Protein 4AOH (pdb70)

Structure (mmCIF, N/CA/C/O backbone):
data_4AOH
#
_entry.id   4AOH
#
_cell.length_a   85.549
_cell.length_b   37.505
_cell.length_c   37.512
_cell.angle_alpha   90.00
_cell.angle_beta   90.00
_cell.angle_gamma   90.00
#
_symmetry.space_group_name_H-M   'P 21 21 2'
#
loop_
_entity.id
_entity.type
_entity.pdbx_description
1 polymer ANGIOGENIN
2 non-polymer 'D(-)-TARTARIC ACID'
3 non-polymer 'L(+)-TARTARIC ACID'
4 water water
#
loop_
_atom_site.group_PDB
_atom_site.id
_atom_site.type_symbol
_atom_site.label_atom_id
_atom_site.label_alt_id
_atom_site.label_comp_id
_atom_site.label_asym_id
_atom_site.label_entity_id
_atom_site.label_seq_id
_atom_site.pdbx_PDB_ins_code
_atom_site.Cartn_x
_atom_site.Cartn_y
_atom_site.Cartn_z
_atom_site.occupancy
_atom_site.B_iso_or_equiv
_atom_site.auth_seq_id
_atom_site.auth_comp_id
_atom_site.auth_asym_id
_atom_site.auth_atom_id
_atom_site.pdbx_PDB_model_num
ATOM 1 N N . ALA A 1 1 ? 33.346 -1.585 -24.045 1.00 23.30 0 ALA A N 1
ATOM 2 C CA . ALA A 1 1 ? 32.350 -2.540 -23.575 1.00 25.26 0 ALA A CA 1
ATOM 3 C C . ALA A 1 1 ? 31.638 -2.024 -22.337 1.00 26.02 0 ALA A C 1
ATOM 4 O O . ALA A 1 1 ? 32.287 -1.662 -21.355 1.00 28.29 0 ALA A O 1
ATOM 6 N N . GLN A 1 2 ? 30.310 -1.999 -22.374 1.00 24.56 1 GLN A N 1
ATOM 7 C CA . GLN A 1 2 ? 29.539 -1.711 -21.173 1.00 23.70 1 GLN A CA 1
ATOM 8 C C . GLN A 1 2 ? 29.639 -2.884 -20.215 1.00 24.72 1 GLN A C 1
ATOM 9 O O . GLN A 1 2 ? 29.764 -4.032 -20.637 1.00 25.60 1 GLN A O 1
ATOM 15 N N . ASP A 1 3 ? 29.595 -2.592 -18.921 1.00 25.14 2 ASP A N 1
ATOM 16 C CA . ASP A 1 3 ? 29.402 -3.634 -17.929 1.00 25.23 2 ASP A CA 1
ATOM 17 C C . ASP A 1 3 ? 27.925 -3.641 -17.589 1.00 23.28 2 ASP A C 1
ATOM 18 O O . ASP A 1 3 ? 27.435 -2.744 -16.901 1.00 24.09 2 ASP A O 1
ATOM 23 N N . ASN A 1 4 ? 27.215 -4.649 -18.082 1.00 20.30 3 ASN A N 1
ATOM 24 C CA . ASN A 1 4 ? 25.795 -4.796 -17.793 1.00 17.44 3 ASN A CA 1
ATOM 25 C C . ASN A 1 4 ? 25.501 -5.980 -16.867 1.00 16.84 3 ASN A C 1
ATOM 26 O O . ASN A 1 4 ? 24.394 -6.525 -16.865 1.00 16.60 3 ASN A O 1
ATOM 31 N N . SER A 1 5 ? 26.494 -6.348 -16.058 1.00 16.31 4 SER A N 1
ATOM 32 C CA . SER A 1 5 ? 26.338 -7.401 -15.056 1.00 16.32 4 SER A CA 1
ATOM 33 C C . SER A 1 5 ? 25.171 -7.131 -14.107 1.00 14.10 4 SER A C 1
ATOM 34 O O . SER A 1 5 ? 24.515 -8.059 -13.636 1.00 13.73 4 SER A O 1
ATOM 37 N N . ARG A 1 6 ? 24.906 -5.862 -13.820 1.00 12.94 5 ARG A N 1
ATOM 38 C CA . ARG A 1 6 ? 23.798 -5.540 -12.923 1.00 12.60 5 ARG A CA 1
ATOM 39 C C . ARG A 1 6 ? 22.433 -5.805 -13.563 1.00 10.98 5 ARG A C 1
ATOM 40 O O . ARG A 1 6 ? 21.464 -6.062 -12.855 1.00 11.83 5 ARG A O 1
ATOM 48 N N . TYR A 1 7 ? 22.359 -5.742 -14.889 1.00 11.83 6 TYR A N 1
ATOM 49 C CA . TYR A 1 7 ? 21.144 -6.144 -15.594 1.00 11.94 6 TYR A CA 1
ATOM 50 C C . TYR A 1 7 ? 20.939 -7.652 -15.480 1.00 11.47 6 TYR A C 1
ATOM 51 O O . TYR A 1 7 ? 19.850 -8.109 -15.164 1.00 11.38 6 TYR A O 1
ATOM 60 N N . THR A 1 8 ? 21.974 -8.442 -15.741 1.00 12.92 7 THR A N 1
ATOM 61 C CA A THR A 1 8 ? 21.926 -9.893 -15.571 0.43 14.15 7 THR A CA 1
ATOM 62 C CA B THR A 1 8 ? 21.762 -9.874 -15.607 0.57 14.01 7 THR A CA 1
ATOM 63 C C . THR A 1 8 ? 21.480 -10.257 -14.153 1.00 12.99 7 THR A C 1
ATOM 64 O O . THR A 1 8 ? 20.669 -11.152 -13.922 1.00 13.84 7 THR A O 1
ATOM 71 N N . HIS A 1 9 ? 22.058 -9.551 -13.187 1.00 12.48 8 HIS A N 1
ATOM 72 C CA . HIS A 1 9 ? 21.727 -9.802 -11.791 1.00 12.88 8 HIS A CA 1
ATOM 73 C C . HIS A 1 9 ? 20.292 -9.403 -11.479 1.00 11.21 8 HIS A C 1
ATOM 74 O O . HIS A 1 9 ? 19.614 -10.078 -10.707 1.00 11.32 8 HIS A O 1
ATOM 81 N N . PHE A 1 10 ? 19.834 -8.307 -12.075 1.00 10.63 9 PHE A N 1
ATOM 82 C CA . PHE A 1 10 ? 18.434 -7.903 -11.947 1.00 10.19 9 PHE A CA 1
ATOM 83 C C . PHE A 1 10 ? 17.501 -9.012 -12.442 1.00 10.00 9 PHE A C 1
ATOM 84 O O . PHE A 1 10 ? 16.491 -9.305 -11.813 1.00 10.32 9 PHE A O 1
ATOM 92 N N . LEU A 1 11 ? 17.836 -9.644 -13.561 1.00 10.27 10 LEU A N 1
ATOM 93 C CA .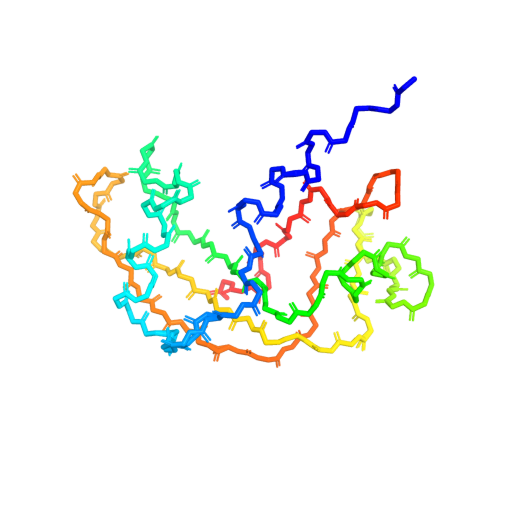 LEU A 1 11 ? 17.002 -10.732 -14.068 1.00 10.93 10 LEU A CA 1
ATOM 94 C C . LEU A 1 11 ? 17.010 -11.924 -13.112 1.00 10.14 10 LEU A C 1
ATOM 95 O O . LEU A 1 11 ? 15.976 -12.527 -12.846 1.00 10.54 10 LEU A O 1
ATOM 100 N N . THR A 1 12 ? 18.176 -12.259 -12.578 1.00 10.93 11 THR A N 1
ATOM 101 C CA . THR A 1 12 ? 18.281 -13.352 -11.623 1.00 11.72 11 THR A CA 1
ATOM 102 C C . THR A 1 12 ? 17.449 -13.097 -10.375 1.00 10.74 11 THR A C 1
ATOM 103 O O . THR A 1 12 ? 16.786 -13.995 -9.857 1.00 11.33 11 THR A O 1
ATOM 107 N N . GLN A 1 13 ? 17.492 -11.862 -9.892 1.00 10.08 12 GLN A N 1
ATOM 108 C CA . GLN A 1 13 ? 16.831 -11.553 -8.642 1.00 10.52 12 GLN A CA 1
ATOM 109 C C . GLN A 1 13 ? 15.360 -11.187 -8.801 1.00 9.54 12 GLN A C 1
ATOM 110 O O . GLN A 1 13 ? 14.602 -11.285 -7.840 1.00 10.97 12 GLN A O 1
ATOM 116 N N . HIS A 1 14 ? 14.949 -10.772 -9.997 1.00 9.61 13 HIS A N 1
ATOM 117 C CA . HIS A 1 14 ? 13.639 -10.117 -10.145 1.00 9.42 13 HIS A CA 1
ATOM 118 C C . HIS A 1 14 ? 12.837 -10.475 -11.382 1.00 9.26 13 HIS A C 1
ATOM 119 O O . HIS A 1 14 ? 11.801 -9.870 -11.614 1.00 10.28 13 HIS A O 1
ATOM 126 N N . TYR A 1 15 ? 13.288 -11.438 -12.176 1.00 9.47 14 TYR A N 1
ATOM 127 C CA . TYR A 1 15 ? 12.540 -11.831 -13.364 1.00 10.04 14 TYR A CA 1
ATOM 128 C C . TYR A 1 15 ? 12.280 -13.337 -13.407 1.00 10.22 14 TYR A C 1
ATOM 129 O O . TYR A 1 15 ? 13.192 -14.148 -13.224 1.00 10.52 14 TYR A O 1
ATOM 138 N N . ASP A 1 16 ? 11.032 -13.705 -13.661 1.00 10.03 15 ASP A N 1
ATOM 139 C CA . ASP A 1 16 ? 10.681 -15.108 -13.870 1.00 10.81 15 ASP A CA 1
ATOM 140 C C . ASP A 1 16 ? 9.615 -15.141 -14.950 1.00 11.66 15 ASP A C 1
ATOM 141 O O . ASP A 1 16 ? 8.461 -14.817 -14.693 1.00 11.07 15 ASP A O 1
ATOM 146 N N . ALA A 1 17 ? 10.015 -15.482 -16.169 1.00 14.33 16 ALA A N 1
ATOM 147 C CA . ALA A 1 17 ? 9.144 -15.284 -17.331 1.00 17.04 16 ALA A CA 1
ATOM 148 C C . ALA A 1 17 ? 7.783 -15.954 -17.211 1.00 18.87 16 ALA A C 1
ATOM 149 O O . ALA A 1 17 ? 6.740 -15.325 -17.418 1.00 20.48 16 ALA A O 1
ATOM 151 N N . LYS A 1 18 ? 7.821 -17.237 -16.877 1.00 18.49 17 LYS A N 1
ATOM 152 C CA . LYS A 1 18 ? 6.642 -18.093 -16.880 1.00 20.13 17 LYS A CA 1
ATOM 153 C C . LYS A 1 18 ? 6.550 -18.911 -15.588 1.00 19.40 17 LYS A C 1
ATOM 154 O O . LYS A 1 18 ? 6.988 -20.047 -15.530 1.00 21.36 17 LYS A O 1
ATOM 160 N N A PRO A 1 19 ? 6.005 -18.323 -14.510 0.55 17.47 18 PRO A N 1
ATOM 161 N N B PRO A 1 19 ? 5.951 -18.310 -14.566 0.45 17.83 18 PRO A N 1
ATOM 162 C CA A PRO A 1 19 ? 6.074 -18.881 -13.138 0.55 16.52 18 PRO A CA 1
ATOM 163 C CA B PRO A 1 19 ? 5.567 -19.077 -13.388 0.45 17.12 18 PRO A CA 1
ATOM 164 C C A PRO A 1 19 ? 5.199 -20.114 -12.772 0.55 16.67 18 PRO A C 1
ATOM 165 C C B PRO A 1 19 ? 4.315 -19.897 -13.673 0.45 15.87 18 PRO A C 1
ATOM 166 O O A PRO A 1 19 ? 5.574 -20.905 -11.894 0.55 17.20 18 PRO A O 1
ATOM 167 O O B PRO A 1 19 ? 3.495 -19.542 -14.530 0.45 16.09 18 PRO A O 1
ATOM 174 N N A GLN A 1 20 ? 4.055 -20.274 -13.431 0.55 15.90 19 GLN A N 1
ATOM 175 N N B GLN A 1 20 ? 4.192 -21.009 -12.967 0.45 17.38 19 GLN A N 1
ATOM 176 C CA A GLN A 1 20 ? 2.979 -21.198 -12.993 0.55 17.74 19 GLN A CA 1
ATOM 177 C CA B GLN A 1 20 ? 2.967 -21.793 -12.979 0.45 18.81 19 GLN A CA 1
ATOM 178 C C A GLN A 1 20 ? 2.355 -20.778 -11.648 0.55 16.56 19 GLN A C 1
ATOM 179 C C B GLN A 1 20 ? 2.570 -22.075 -11.537 0.45 19.77 19 GLN A C 1
ATOM 180 O O A GLN A 1 20 ? 1.832 -19.673 -11.552 0.55 18.25 19 GLN A O 1
ATOM 181 O O B GLN A 1 20 ? 2.989 -23.066 -10.942 0.45 22.03 19 GLN A O 1
ATOM 192 N N A GLY A 1 21 ? 2.451 -21.630 -10.622 0.55 13.14 20 GLY A N 1
ATOM 193 N N B GLY A 1 21 ? 1.770 -21.179 -10.975 0.45 17.67 20 GLY A N 1
ATOM 194 C CA A GLY A 1 21 ? 1.755 -21.453 -9.347 0.55 11.94 20 GLY A CA 1
ATOM 195 C CA B GLY A 1 21 ? 1.477 -21.215 -9.556 0.45 15.07 20 GLY A CA 1
ATOM 196 C C A GLY A 1 21 ? 1.657 -20.091 -8.670 0.55 11.54 20 GLY A C 1
ATOM 197 C C B GLY A 1 21 ? 2.463 -20.322 -8.829 0.45 13.64 20 GLY A C 1
ATOM 198 O O A GLY A 1 21 ? 0.560 -19.601 -8.431 0.55 11.87 20 GLY A O 1
ATOM 199 O O B GLY A 1 21 ? 3.664 -20.606 -8.782 0.45 14.81 20 GLY A O 1
ATOM 200 N N A ARG A 1 22 ? 2.795 -19.496 -8.331 0.55 10.74 21 ARG A N 1
ATOM 201 N N B ARG A 1 22 ? 1.951 -19.229 -8.279 0.45 11.45 21 ARG A N 1
ATOM 202 C CA A ARG A 1 22 ? 2.826 -18.218 -7.594 0.55 10.70 21 ARG A CA 1
ATOM 203 C CA B ARG A 1 22 ? 2.771 -18.273 -7.551 0.45 11.89 21 ARG A CA 1
ATOM 204 C C A ARG A 1 22 ? 2.189 -18.307 -6.187 0.55 10.85 21 ARG A C 1
ATOM 205 C C B ARG A 1 22 ? 2.334 -18.273 -6.107 0.45 11.43 21 ARG A C 1
ATOM 206 O O A ARG A 1 22 ? 1.597 -17.334 -5.696 0.55 11.18 21 ARG A O 1
ATOM 207 O O B ARG A 1 22 ? 2.017 -17.234 -5.520 0.45 11.31 21 ARG A O 1
ATOM 222 N N . ASP A 1 23 ? 2.328 -19.481 -5.558 1.00 11.04 22 ASP A N 1
ATOM 223 C CA . ASP A 1 23 ? 1.915 -19.737 -4.184 1.00 10.92 22 ASP A CA 1
ATOM 224 C C . ASP A 1 23 ? 3.126 -19.712 -3.235 1.00 10.06 22 ASP A C 1
ATOM 225 O O . ASP A 1 23 ? 4.257 -19.405 -3.650 1.00 10.26 22 ASP A O 1
ATOM 230 N N . ASP A 1 24 ? 2.894 -19.994 -1.957 1.00 10.49 23 ASP A N 1
ATOM 231 C CA . ASP A 1 24 ? 3.993 -19.944 -0.992 1.00 11.10 23 ASP A CA 1
ATOM 232 C C . ASP A 1 24 ? 5.143 -20.867 -1.389 1.00 11.83 23 ASP A C 1
ATOM 233 O O . ASP A 1 24 ? 6.320 -20.493 -1.290 1.00 12.10 23 ASP A O 1
ATOM 238 N N . ARG A 1 25 ? 4.807 -22.078 -1.826 1.00 12.20 24 ARG A N 1
ATOM 239 C CA . ARG A 1 25 ? 5.840 -23.030 -2.223 1.00 13.72 24 ARG A CA 1
ATOM 240 C C . ARG A 1 25 ? 6.649 -22.541 -3.434 1.00 11.82 24 ARG A C 1
ATOM 241 O O . ARG A 1 25 ? 7.864 -22.773 -3.505 1.00 11.97 24 ARG A O 1
ATOM 249 N N . TYR A 1 26 ? 5.992 -21.850 -4.366 1.00 10.75 25 TYR A N 1
ATOM 250 C CA . TYR A 1 26 ? 6.697 -21.199 -5.469 1.00 10.71 25 TYR A CA 1
ATOM 251 C C . TYR A 1 26 ? 7.789 -20.266 -4.948 1.00 10.13 25 TYR A C 1
ATOM 252 O O . TYR A 1 26 ? 8.942 -20.319 -5.396 1.00 9.96 25 TYR A O 1
ATOM 261 N N . CYS A 1 27 ? 7.423 -19.413 -3.997 1.00 10.17 26 CYS A N 1
ATOM 262 C CA . CYS A 1 27 ? 8.390 -18.479 -3.433 1.00 10.23 26 CYS A CA 1
ATOM 263 C C . CYS A 1 27 ? 9.536 -19.210 -2.762 1.00 10.49 26 CYS A C 1
ATOM 264 O O . CYS A 1 27 ? 10.698 -18.847 -2.930 1.00 10.98 26 CYS A O 1
ATOM 267 N N . GLU A 1 28 ? 9.219 -20.222 -1.970 1.00 10.79 27 GLU A N 1
ATOM 268 C CA . GLU A 1 28 ? 10.263 -20.927 -1.242 1.00 11.68 27 GLU A CA 1
ATOM 269 C C . GLU A 1 28 ? 11.265 -21.581 -2.186 1.00 11.51 27 GLU A C 1
ATOM 270 O O . GLU A 1 28 ? 12.466 -21.562 -1.927 1.00 13.10 27 GLU A O 1
ATOM 276 N N . SER A 1 29 ? 10.779 -22.113 -3.300 1.00 10.83 28 SER A N 1
ATOM 277 C CA . SER A 1 29 ? 11.667 -22.751 -4.264 1.00 11.64 28 SER A CA 1
ATOM 278 C C . SER A 1 29 ? 12.486 -21.746 -5.073 1.00 11.01 28 SER A C 1
ATOM 279 O O . SER A 1 29 ? 13.694 -21.916 -5.232 1.00 12.10 28 SER A O 1
ATOM 284 N N . ILE A 1 30 ? 11.836 -20.713 -5.599 1.00 10.70 29 ILE A N 1
ATOM 285 C CA . ILE A 1 30 ? 12.557 -19.774 -6.443 1.00 10.92 29 ILE A CA 1
ATOM 286 C C . ILE A 1 30 ? 13.586 -18.962 -5.664 1.00 11.09 29 ILE A C 1
ATOM 287 O O . ILE A 1 30 ? 14.653 -18.649 -6.189 1.00 11.58 29 ILE A O 1
ATOM 292 N N . MET A 1 31 ? 13.284 -18.623 -4.417 1.00 11.13 30 MET A N 1
ATOM 293 C CA . MET A 1 31 ? 14.245 -17.889 -3.606 1.00 11.94 30 MET A CA 1
ATOM 294 C C . MET A 1 31 ? 15.535 -18.708 -3.448 1.00 12.64 30 MET A C 1
ATOM 295 O O . MET A 1 31 ? 16.639 -18.156 -3.501 1.00 13.71 30 MET A O 1
ATOM 300 N N . ARG A 1 32 ? 15.404 -20.026 -3.289 1.00 13.16 31 ARG A N 1
ATOM 301 C CA A ARG A 1 32 ? 16.567 -20.909 -3.244 0.55 14.03 31 ARG A CA 1
ATOM 302 C CA B ARG A 1 32 ? 16.563 -20.913 -3.245 0.45 13.96 31 ARG A CA 1
ATOM 303 C C . ARG A 1 32 ? 17.282 -20.949 -4.588 1.00 14.29 31 ARG A C 1
ATOM 304 O O . ARG A 1 32 ? 18.497 -20.792 -4.650 1.00 15.38 31 ARG A O 1
ATOM 319 N N . ARG A 1 33 ? 16.529 -21.150 -5.667 1.00 13.63 32 ARG A N 1
ATOM 320 C CA . ARG A 1 33 ? 17.126 -21.253 -7.003 1.00 14.49 32 ARG A CA 1
ATOM 321 C C . ARG A 1 33 ? 17.931 -20.027 -7.406 1.00 14.75 32 ARG A C 1
ATOM 322 O O . ARG A 1 33 ? 18.960 -20.146 -8.075 1.00 16.33 32 ARG A O 1
ATOM 330 N N . ARG A 1 34 ? 17.461 -18.854 -7.000 1.00 12.93 33 ARG A N 1
ATOM 331 C CA . ARG A 1 34 ? 18.076 -17.605 -7.414 1.00 13.48 33 ARG A CA 1
ATOM 332 C C . ARG A 1 34 ? 19.144 -17.117 -6.431 1.00 14.80 33 ARG A C 1
ATOM 333 O O . ARG A 1 34 ? 19.684 -16.023 -6.598 1.00 16.76 33 ARG A O 1
ATOM 341 N N . GLY A 1 35 ? 19.449 -17.930 -5.418 1.00 14.62 34 GLY A N 1
ATOM 342 C CA . GLY A 1 35 ? 20.550 -17.645 -4.503 1.00 15.69 34 GLY A CA 1
ATOM 343 C C . GLY A 1 35 ? 20.248 -16.548 -3.500 1.00 15.24 34 GLY A C 1
ATOM 344 O O . GLY A 1 35 ? 21.132 -15.781 -3.114 1.00 17.19 34 GLY A O 1
ATOM 345 N N . LEU A 1 36 ? 18.995 -16.485 -3.060 1.00 13.91 35 LEU A N 1
ATOM 346 C CA . LEU A 1 36 ? 18.528 -15.399 -2.203 1.00 14.29 35 LEU A CA 1
ATOM 347 C C . LEU A 1 36 ? 18.188 -15.873 -0.798 1.00 14.86 35 LEU A C 1
ATOM 348 O O . LEU A 1 36 ? 17.350 -15.278 -0.119 1.00 15.28 35 LEU A O 1
ATOM 353 N N . THR A 1 37 ? 18.866 -16.926 -0.347 1.00 16.00 36 THR A N 1
ATOM 354 C CA . THR A 1 37 ? 18.519 -17.536 0.930 1.00 17.86 36 THR A CA 1
ATOM 355 C C . THR A 1 37 ? 19.697 -17.664 1.885 1.00 20.50 36 THR A C 1
ATOM 356 O O . THR A 1 37 ? 19.628 -18.430 2.840 1.00 22.44 36 THR A O 1
ATOM 360 N N . SER A 1 38 ? 20.779 -16.929 1.639 1.00 20.75 37 SER A N 1
ATOM 361 C CA A SER A 1 38 ? 21.944 -16.991 2.515 0.63 21.81 37 SER A CA 1
ATOM 362 C CA B SER A 1 38 ? 21.949 -16.987 2.510 0.37 21.72 37 SER A CA 1
ATOM 363 C C . SER A 1 38 ? 22.602 -15.619 2.657 1.00 22.13 37 SER A C 1
ATOM 364 O O . SER A 1 38 ? 23.648 -15.361 2.055 1.00 24.57 37 SER A O 1
ATOM 369 N N . PRO A 1 39 ? 22.004 -14.732 3.479 1.00 20.06 38 PRO A N 1
ATOM 370 C CA . PRO A 1 39 ? 20.821 -14.961 4.317 1.00 18.54 38 PRO A CA 1
ATOM 371 C C . PRO A 1 39 ? 19.502 -14.783 3.577 1.00 18.11 38 PRO A C 1
ATOM 372 O O . PRO A 1 39 ? 19.467 -14.231 2.476 1.00 18.67 38 PRO A O 1
ATOM 376 N N . CYS A 1 40 ? 18.424 -15.246 4.202 1.00 17.13 39 CYS A N 1
ATOM 377 C CA . CYS A 1 40 ? 17.080 -15.092 3.665 1.00 16.93 39 CYS A CA 1
ATOM 378 C C . CYS A 1 40 ? 16.771 -13.632 3.380 1.00 16.19 39 CYS A C 1
ATOM 379 O O . CYS A 1 40 ? 16.797 -12.798 4.279 1.00 16.74 39 CYS A O 1
ATOM 382 N N . LYS A 1 41 ? 16.448 -13.317 2.135 1.00 15.11 40 LYS A N 1
ATOM 383 C CA . LYS A 1 41 ? 16.023 -11.961 1.820 1.00 15.78 40 LYS A CA 1
ATOM 384 C C . LYS A 1 41 ? 14.644 -11.718 2.440 1.00 14.21 40 LYS A C 1
ATOM 385 O O . LYS A 1 41 ? 13.766 -12.567 2.341 1.00 13.97 40 LYS A O 1
ATOM 392 N N . ASP A 1 42 ? 14.441 -10.567 3.079 1.00 14.24 41 ASP A N 1
ATOM 393 C CA . ASP A 1 42 ? 13.181 -10.316 3.786 1.00 15.10 41 ASP A CA 1
ATOM 394 C C . ASP A 1 42 ? 11.982 -10.144 2.851 1.00 13.06 41 ASP A C 1
ATOM 395 O O . ASP A 1 42 ? 10.875 -10.588 3.160 1.00 13.63 41 ASP A O 1
ATOM 400 N N . ILE A 1 43 ? 12.204 -9.487 1.720 1.00 11.88 42 ILE A N 1
ATOM 401 C CA . ILE A 1 43 ? 11.164 -9.318 0.716 1.00 11.63 42 ILE A CA 1
ATOM 402 C C . ILE A 1 43 ? 11.810 -9.306 -0.655 1.00 11.34 42 ILE A C 1
ATOM 403 O O . ILE A 1 43 ? 12.892 -8.740 -0.841 1.00 12.58 42 ILE A O 1
ATOM 408 N N . ASN A 1 44 ? 11.166 -9.954 -1.617 1.00 9.68 43 ASN A N 1
ATOM 409 C CA . ASN A 1 44 ? 11.695 -9.973 -2.965 1.00 9.47 43 ASN A CA 1
ATOM 410 C C . ASN A 1 44 ? 10.568 -10.196 -3.947 1.00 9.41 43 ASN A C 1
ATOM 411 O O . ASN A 1 44 ? 9.780 -11.137 -3.784 1.00 10.55 43 ASN A O 1
ATOM 416 N N . THR A 1 45 ? 10.502 -9.349 -4.968 1.00 9.45 44 THR A N 1
ATOM 417 C CA . THR A 1 45 ? 9.452 -9.419 -5.963 1.00 8.93 44 THR A CA 1
ATOM 418 C C . THR A 1 45 ? 10.015 -9.851 -7.312 1.00 8.61 44 THR A C 1
ATOM 419 O O . THR A 1 45 ? 11.061 -9.359 -7.767 1.00 9.54 44 THR A O 1
ATOM 423 N N . PHE A 1 46 ? 9.295 -10.775 -7.940 1.00 8.52 45 PHE A N 1
ATOM 424 C CA . PHE A 1 46 ? 9.571 -11.224 -9.299 1.00 9.33 45 PHE A CA 1
ATOM 425 C C . PHE A 1 46 ? 8.545 -10.653 -10.262 1.00 9.22 45 PHE A C 1
ATOM 426 O O . PHE A 1 46 ? 7.349 -10.639 -9.981 1.00 10.25 45 PHE A O 1
ATOM 434 N N . ILE A 1 47 ? 9.042 -10.203 -11.401 1.00 9.08 46 ILE A N 1
ATOM 435 C CA . ILE A 1 47 ? 8.231 -9.734 -12.504 1.00 9.31 46 ILE A CA 1
ATOM 436 C C . ILE A 1 47 ? 8.109 -10.864 -13.520 1.00 9.71 46 ILE A C 1
ATOM 437 O O . ILE A 1 47 ? 9.085 -11.556 -13.814 1.00 10.50 46 ILE A O 1
ATOM 442 N N . HIS A 1 48 ? 6.904 -11.031 -14.058 1.00 9.92 47 HIS A N 1
ATOM 443 C CA . HIS A 1 48 ? 6.636 -12.064 -15.050 1.00 10.59 47 HIS A CA 1
ATOM 444 C C . HIS A 1 48 ? 6.323 -11.428 -16.402 1.00 12.82 47 HIS A C 1
ATOM 445 O O . HIS A 1 48 ? 6.174 -10.217 -16.505 1.00 15.79 47 HIS A O 1
ATOM 452 N N . GLY A 1 49 ? 6.187 -12.243 -17.440 1.00 14.43 48 GLY A N 1
ATOM 453 C CA . GLY A 1 49 ? 5.898 -11.725 -18.767 1.00 16.81 48 GLY A CA 1
ATOM 454 C C . GLY A 1 49 ? 7.150 -11.663 -19.625 1.00 19.24 48 GLY A C 1
ATOM 455 O O . GLY A 1 49 ? 8.126 -12.340 -19.342 1.00 19.04 48 GLY A O 1
ATOM 456 N N . ASN A 1 50 ? 7.140 -10.848 -20.674 1.00 22.31 49 ASN A N 1
ATOM 457 C CA . ASN A 1 50 ? 8.296 -10.783 -21.574 1.00 24.51 49 ASN A CA 1
ATOM 458 C C . ASN A 1 50 ? 9.344 -9.735 -21.185 1.00 24.23 49 ASN A C 1
ATOM 459 O O . ASN A 1 50 ? 9.019 -8.684 -20.636 1.00 25.59 49 ASN A O 1
ATOM 464 N N . LYS A 1 51 ? 10.604 -10.030 -21.494 1.00 23.83 50 LYS A N 1
ATOM 465 C CA . LYS A 1 51 ? 11.725 -9.161 -21.141 1.00 23.63 50 LYS A CA 1
ATOM 466 C C . LYS A 1 51 ? 11.715 -7.803 -21.833 1.00 21.61 50 LYS A C 1
ATOM 467 O O . LYS A 1 51 ? 12.134 -6.805 -21.245 1.00 20.57 50 LYS A O 1
ATOM 473 N N . ARG A 1 52 ? 11.248 -7.758 -23.076 1.00 21.74 51 ARG A N 1
ATOM 474 C CA . ARG A 1 52 ? 11.317 -6.514 -23.840 1.00 22.10 51 ARG A CA 1
ATOM 475 C C . ARG A 1 52 ? 10.471 -5.402 -23.213 1.00 19.71 51 ARG A C 1
ATOM 476 O O . ARG A 1 52 ? 10.852 -4.233 -23.259 1.00 19.84 51 ARG A O 1
ATOM 484 N N . SER A 1 53 ? 9.347 -5.767 -22.596 1.00 18.49 52 SER A N 1
ATOM 485 C CA A SER A 1 53 ? 8.486 -4.798 -21.923 0.69 18.14 52 SER A CA 1
ATOM 486 C CA B SER A 1 53 ? 8.497 -4.784 -21.935 0.31 17.73 52 SER A CA 1
ATOM 487 C C . SER A 1 53 ? 9.183 -4.199 -20.700 1.00 16.34 52 SER A C 1
ATOM 488 O O . SER A 1 53 ? 8.980 -3.031 -20.360 1.00 16.45 52 SER A O 1
ATOM 493 N N . ILE A 1 54 ? 9.999 -5.010 -20.036 1.00 15.64 53 ILE A N 1
ATOM 494 C CA . ILE A 1 54 ? 10.720 -4.553 -18.852 1.00 15.14 53 ILE A CA 1
ATOM 495 C C . ILE A 1 54 ? 11.856 -3.613 -19.249 1.00 14.91 53 ILE A C 1
ATOM 496 O O . ILE A 1 54 ? 12.030 -2.555 -18.651 1.00 14.55 53 ILE A O 1
ATOM 501 N N . LYS A 1 55 ? 12.610 -3.988 -20.277 1.00 15.93 54 LYS A N 1
ATOM 502 C CA . LYS A 1 55 ? 13.657 -3.112 -20.792 1.00 16.45 54 LYS A CA 1
ATOM 503 C C . LYS A 1 55 ? 13.085 -1.774 -21.254 1.00 16.56 54 LYS A C 1
ATOM 504 O O . LYS A 1 55 ? 13.717 -0.731 -21.084 1.00 17.24 54 LYS A O 1
ATOM 510 N N . ALA A 1 56 ? 11.877 -1.806 -21.813 1.00 15.95 55 ALA A N 1
ATOM 511 C CA . ALA A 1 56 ? 11.241 -0.603 -22.340 1.00 16.38 55 ALA A CA 1
ATOM 512 C C . ALA A 1 56 ? 10.874 0.417 -21.261 1.00 15.58 55 ALA A C 1
ATOM 513 O O . ALA A 1 56 ? 10.574 1.567 -21.573 1.00 16.70 55 ALA A O 1
ATOM 515 N N . ILE A 1 57 ? 10.884 0.000 -19.995 1.00 14.88 56 ILE A N 1
ATOM 516 C CA . ILE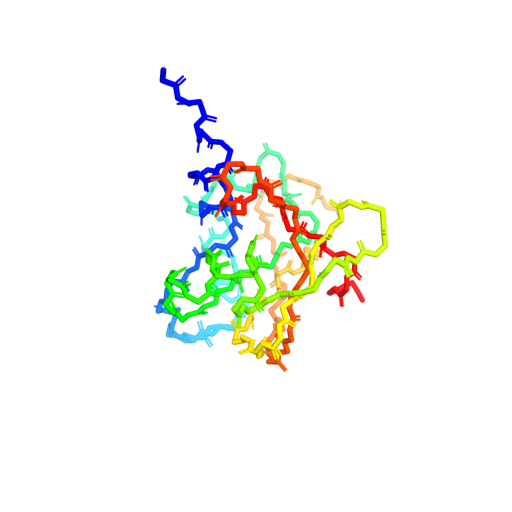 A 1 57 ? 10.667 0.937 -18.894 1.00 14.46 56 ILE A CA 1
ATOM 517 C C . ILE A 1 57 ? 11.763 1.994 -18.885 1.00 14.87 56 ILE A C 1
ATOM 518 O O . ILE A 1 57 ? 11.555 3.121 -18.426 1.00 15.76 56 ILE A O 1
ATOM 523 N N . CYS A 1 58 ? 12.928 1.628 -19.417 1.00 15.13 57 CYS A N 1
ATOM 524 C CA . CYS A 1 58 ? 14.092 2.502 -19.411 1.00 16.24 57 CYS A CA 1
ATOM 525 C C . CYS A 1 58 ? 14.030 3.583 -20.483 1.00 18.20 57 CYS A C 1
ATOM 526 O O . CYS A 1 58 ? 14.896 4.456 -20.543 1.00 20.29 57 CYS A O 1
ATOM 529 N N . GLU A 1 59 ? 13.010 3.517 -21.331 1.00 19.23 58 GLU A N 1
ATOM 530 C CA . GLU A 1 59 ? 12.808 4.535 -22.353 1.00 21.40 58 GLU A CA 1
ATOM 531 C C . GLU A 1 59 ? 11.399 5.095 -22.251 1.00 20.87 58 GLU A C 1
ATOM 532 O O . GLU A 1 59 ? 10.588 4.609 -21.475 1.00 19.84 58 GLU A O 1
ATOM 538 N N . ASN A 1 60 ? 11.110 6.126 -23.032 1.00 22.57 59 ASN A N 1
ATOM 539 C CA . ASN A 1 60 ? 9.793 6.741 -22.986 1.00 24.17 59 ASN A CA 1
ATOM 540 C C . ASN A 1 60 ? 8.680 5.771 -23.392 1.00 24.18 59 ASN A C 1
ATOM 541 O O . ASN A 1 60 ? 7.539 5.915 -22.958 1.00 24.91 59 ASN A O 1
ATOM 546 N N . LYS A 1 61 ? 9.035 4.766 -24.190 1.00 23.82 60 LYS A N 1
ATOM 547 C CA . LYS A 1 61 ? 8.083 3.767 -24.676 1.00 23.94 60 LYS A CA 1
ATOM 548 C 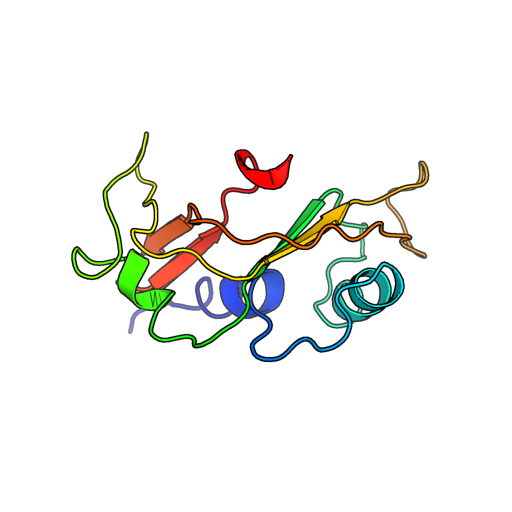C . LYS A 1 61 ? 7.257 3.125 -23.564 1.00 21.97 60 LYS A C 1
ATOM 549 O O . LYS A 1 61 ? 6.043 2.962 -23.703 1.00 22.65 60 LYS A O 1
ATOM 555 N N . ASN A 1 62 ? 7.904 2.753 -22.464 1.00 19.84 61 ASN A N 1
ATOM 556 C CA . ASN A 1 62 ? 7.168 2.134 -21.371 1.00 17.81 61 ASN A CA 1
ATOM 557 C C . ASN A 1 62 ? 7.522 2.673 -19.987 1.00 16.66 61 ASN A C 1
ATOM 558 O O . ASN A 1 62 ? 7.312 1.991 -18.997 1.00 16.14 61 ASN A O 1
ATOM 563 N N . GLY A 1 63 ? 8.036 3.897 -19.907 1.00 16.22 62 GLY A N 1
ATOM 564 C CA . GLY A 1 63 ? 8.381 4.450 -18.608 1.00 16.42 62 GLY A CA 1
ATOM 565 C C . GLY A 1 63 ? 8.404 5.963 -18.480 1.00 17.02 62 GLY A C 1
ATOM 566 O O . GLY A 1 63 ? 8.533 6.678 -19.471 1.00 17.77 62 GLY A O 1
ATOM 567 N N . ASN A 1 64 ? 8.264 6.444 -17.246 1.00 15.86 63 ASN A N 1
ATOM 568 C CA . ASN A 1 64 ? 8.448 7.853 -16.905 1.00 16.29 63 ASN A CA 1
ATOM 569 C C . ASN A 1 64 ? 9.506 7.977 -15.822 1.00 15.29 63 ASN A C 1
ATOM 570 O O . ASN A 1 64 ? 9.666 7.072 -15.013 1.00 13.87 63 ASN A O 1
ATOM 575 N N A PRO A 1 65 ? 10.214 9.115 -15.780 0.38 15.76 64 PRO A N 1
ATOM 576 N N B PRO A 1 65 ? 10.245 9.096 -15.813 0.62 16.44 64 PRO A N 1
ATOM 577 C CA A PRO A 1 65 ? 11.136 9.337 -14.663 0.38 15.88 64 PRO A CA 1
ATOM 578 C CA B PRO A 1 65 ? 11.089 9.409 -14.658 0.62 16.84 64 PRO A CA 1
ATOM 579 C C A PRO A 1 65 ? 10.355 9.481 -13.357 0.38 15.26 64 PRO A C 1
ATOM 580 C C B PRO A 1 65 ? 10.268 9.329 -13.377 0.62 15.63 64 PRO A C 1
ATOM 581 O O A PRO A 1 65 ? 9.284 10.092 -13.328 0.38 14.89 64 PRO A O 1
ATOM 582 O O B PRO A 1 65 ? 9.068 9.623 -13.390 0.62 15.57 64 PRO A O 1
ATOM 589 N N . HIS A 1 66 ? 10.907 8.918 -12.289 1.00 14.89 65 HIS A N 1
ATOM 590 C CA . HIS A 1 66 ? 10.202 8.741 -11.031 1.00 14.46 65 HIS A CA 1
ATOM 591 C C . HIS A 1 66 ? 11.099 9.079 -9.851 1.00 15.04 65 HIS A C 1
ATOM 592 O O . HIS A 1 66 ? 12.218 8.571 -9.738 1.00 15.41 65 HIS A O 1
ATOM 599 N N . ARG A 1 67 ? 10.588 9.942 -8.979 1.00 15.45 66 ARG A N 1
ATOM 600 C CA . ARG A 1 67 ? 11.294 10.368 -7.772 1.00 16.45 66 ARG A CA 1
ATOM 601 C C . ARG A 1 67 ? 12.753 10.731 -8.064 1.00 16.99 66 ARG A C 1
ATOM 602 O O . ARG A 1 67 ? 13.002 11.483 -8.996 1.00 17.20 66 ARG A O 1
ATOM 610 N N . GLU A 1 68 ? 13.708 10.201 -7.302 1.00 17.55 67 GLU A N 1
ATOM 611 C CA . GLU A 1 68 ? 15.110 10.544 -7.536 1.00 19.85 67 GLU A CA 1
ATOM 612 C C . GLU A 1 68 ? 15.786 9.470 -8.387 1.00 21.13 67 GLU A C 1
ATOM 613 O O . GLU A 1 68 ? 16.232 8.448 -7.877 1.00 22.06 67 GLU A O 1
ATOM 619 N N . ASN A 1 69 ? 15.833 9.709 -9.694 1.00 21.78 68 ASN A N 1
ATOM 620 C CA . ASN A 1 69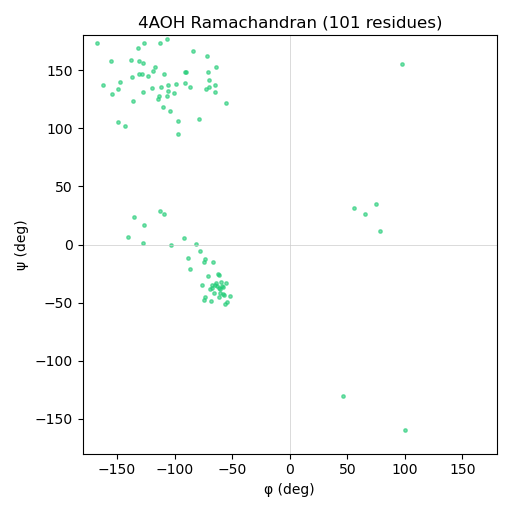 ? 16.608 8.880 -10.608 1.00 22.88 68 ASN A CA 1
ATOM 621 C C . ASN A 1 69 ? 16.104 7.445 -10.727 1.00 20.15 68 ASN A C 1
ATOM 622 O O . ASN A 1 69 ? 16.882 6.542 -11.035 1.00 20.84 68 ASN A O 1
ATOM 627 N N . LEU A 1 70 ? 14.813 7.239 -10.474 1.00 16.97 69 LEU A N 1
ATOM 628 C CA . LEU A 1 70 ? 14.174 5.963 -10.759 1.00 14.48 69 LEU A CA 1
ATOM 629 C C . LEU A 1 70 ? 13.281 6.135 -11.980 1.00 13.26 69 LEU A C 1
ATOM 630 O O . LEU A 1 70 ? 13.163 7.236 -12.529 1.00 14.61 69 LEU A O 1
ATOM 635 N N . ARG A 1 71 ? 12.672 5.039 -12.415 1.00 12.70 70 ARG A N 1
ATOM 636 C CA . ARG A 1 71 ? 11.720 5.069 -13.514 1.00 12.58 70 ARG A CA 1
ATOM 637 C C . ARG A 1 71 ? 10.533 4.195 -13.138 1.00 11.41 70 ARG A C 1
ATOM 638 O O . ARG A 1 71 ? 10.697 3.180 -12.460 1.00 12.23 70 ARG A O 1
ATOM 646 N N . ILE A 1 72 ? 9.343 4.608 -13.557 1.00 11.49 71 ILE A N 1
ATOM 647 C CA . ILE A 1 72 ? 8.125 3.864 -13.254 1.00 10.69 71 ILE A CA 1
ATOM 648 C C . ILE A 1 72 ? 7.475 3.446 -14.568 1.00 11.32 71 ILE A C 1
ATOM 649 O O . ILE A 1 72 ? 7.407 4.230 -15.520 1.00 12.13 71 ILE A O 1
ATOM 654 N N . SER A 1 73 ? 7.043 2.196 -14.652 1.00 11.16 72 SER A N 1
ATOM 655 C CA A SER A 1 73 ? 6.506 1.690 -15.906 0.93 11.17 72 SER A CA 1
ATOM 656 C CA B SER A 1 73 ? 6.495 1.672 -15.896 0.07 11.13 72 SER A CA 1
ATOM 657 C C . SER A 1 73 ? 5.115 2.239 -16.220 1.00 11.18 72 SER A C 1
ATOM 658 O O . SER A 1 73 ? 4.319 2.527 -15.323 1.00 11.20 72 SER A O 1
ATOM 663 N N A LYS A 1 74 ? 4.831 2.346 -17.515 0.52 11.59 73 LYS A N 1
ATOM 664 N N B LYS A 1 74 ? 4.842 2.399 -17.507 0.48 11.36 73 LYS A N 1
ATOM 665 C CA A LYS A 1 74 ? 3.515 2.751 -17.999 0.52 12.39 73 LYS A CA 1
ATOM 666 C CA B LYS A 1 74 ? 3.497 2.727 -17.954 0.48 12.22 73 LYS A CA 1
ATOM 667 C C A LYS A 1 74 ? 2.547 1.567 -18.136 0.52 12.46 73 LYS A C 1
ATOM 668 C C B LYS A 1 74 ? 2.607 1.489 -17.854 0.48 10.98 73 LYS A C 1
ATOM 669 O O A LYS A 1 74 ? 1.335 1.740 -18.036 0.52 14.08 73 LYS A O 1
ATOM 670 O O B LYS A 1 74 ? 1.520 1.525 -17.287 0.48 9.86 73 LYS A O 1
ATOM 681 N N . SER A 1 75 ? 3.088 0.378 -18.391 1.00 12.71 74 SER A N 1
ATOM 682 C CA . SER A 1 75 ? 2.289 -0.839 -18.399 1.00 13.01 74 SER A CA 1
ATOM 683 C C . SER A 1 75 ? 2.314 -1.527 -17.042 1.00 11.29 74 SER A C 1
ATOM 684 O O . SER A 1 75 ? 3.236 -1.333 -16.236 1.00 11.55 74 SER A O 1
ATOM 687 N N . SER A 1 76 ? 1.287 -2.335 -16.804 1.00 11.41 75 SER A N 1
ATOM 688 C CA . SER A 1 76 ? 1.230 -3.175 -15.621 1.00 10.73 75 SER A CA 1
ATOM 689 C C . SER A 1 76 ? 1.839 -4.534 -15.914 1.00 10.06 75 SER A C 1
ATOM 690 O O . SER A 1 76 ? 1.738 -5.037 -17.037 1.00 11.61 75 SER A O 1
ATOM 693 N N . PHE A 1 77 ? 2.442 -5.134 -14.892 1.00 9.16 76 PHE A N 1
ATOM 694 C CA . PHE A 1 77 ? 3.063 -6.450 -15.001 1.00 9.32 76 PHE A CA 1
ATOM 695 C C . PHE A 1 77 ? 2.451 -7.386 -13.983 1.00 9.18 76 PHE A C 1
ATOM 696 O O . PHE A 1 77 ? 2.134 -6.981 -12.874 1.00 8.95 76 PHE A O 1
ATOM 704 N N . GLN A 1 78 ? 2.322 -8.655 -14.355 1.00 9.22 77 GLN A N 1
ATOM 705 C CA . GLN A 1 78 ? 2.138 -9.709 -13.369 1.00 9.20 77 GLN A CA 1
ATOM 706 C C . GLN A 1 78 ? 3.400 -9.792 -12.517 1.00 8.62 77 GLN A C 1
ATOM 707 O O . GLN A 1 78 ? 4.508 -9.844 -13.053 1.00 9.30 77 GLN A O 1
ATOM 713 N N . VAL A 1 79 ? 3.209 -9.806 -11.204 1.00 8.34 78 VAL A N 1
ATOM 714 C CA . VAL A 1 79 ? 4.308 -9.855 -10.258 1.00 8.85 78 VAL A CA 1
ATOM 715 C C . VAL A 1 79 ? 3.972 -10.826 -9.137 1.00 8.43 78 VAL A C 1
ATOM 716 O O . VAL A 1 79 ? 2.795 -11.118 -8.868 1.00 8.84 78 VAL A O 1
ATOM 720 N N . THR A 1 80 ? 5.007 -11.308 -8.463 1.00 8.43 79 THR A N 1
ATOM 721 C CA . THR A 1 80 ? 4.823 -12.094 -7.259 1.00 9.02 79 THR A CA 1
ATOM 722 C C . THR A 1 80 ? 5.810 -11.620 -6.214 1.00 8.77 79 THR A C 1
ATOM 723 O O . THR A 1 80 ? 7.017 -11.622 -6.445 1.00 9.58 79 THR A O 1
ATOM 727 N N . THR A 1 81 ? 5.290 -11.222 -5.066 1.00 9.04 80 THR A N 1
ATOM 728 C CA . THR A 1 81 ? 6.113 -10.789 -3.953 1.00 9.3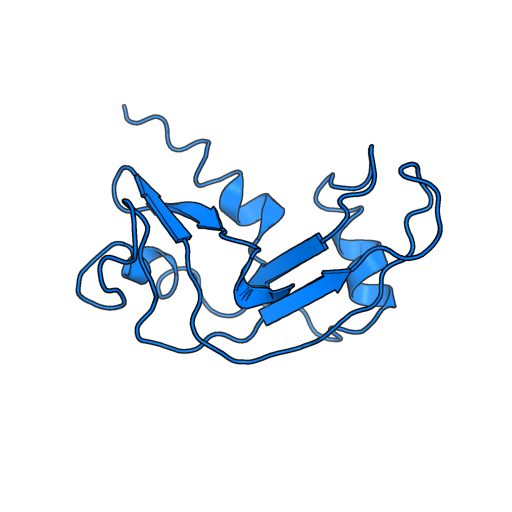7 80 THR A CA 1
ATOM 729 C C . THR A 1 81 ? 6.232 -11.908 -2.931 1.00 9.23 80 THR A C 1
ATOM 730 O O . THR A 1 81 ? 5.235 -12.496 -2.515 1.00 10.07 80 THR A O 1
ATOM 734 N N . CYS A 1 82 ? 7.474 -12.189 -2.534 1.00 9.50 81 CYS A N 1
ATOM 735 C CA . CYS A 1 82 ? 7.785 -13.222 -1.561 1.00 10.16 81 CYS A CA 1
ATOM 736 C C . CYS A 1 82 ? 8.259 -12.533 -0.293 1.00 10.22 81 CYS A C 1
ATOM 737 O O . CYS A 1 82 ? 9.252 -11.800 -0.311 1.00 10.83 81 CYS A O 1
ATOM 740 N N . LYS A 1 83 ? 7.522 -12.748 0.793 1.00 10.56 82 LYS A N 1
ATOM 741 C CA . LYS A 1 83 ? 7.813 -12.122 2.073 1.00 11.66 82 LYS A CA 1
ATOM 742 C C . LYS A 1 83 ? 8.209 -13.174 3.099 1.00 11.45 82 LYS A C 1
ATOM 743 O O . LYS A 1 83 ? 7.482 -14.142 3.335 1.00 11.97 82 LYS A O 1
ATOM 749 N N . LEU A 1 84 ? 9.372 -12.979 3.705 1.00 11.77 83 LEU A N 1
ATOM 750 C CA . LEU A 1 84 ? 9.913 -13.918 4.667 1.00 13.24 83 LEU A CA 1
ATOM 751 C C . LEU A 1 84 ? 9.026 -13.971 5.895 1.00 14.81 83 LEU A C 1
ATOM 752 O O . LEU A 1 84 ? 8.546 -12.944 6.375 1.00 16.07 83 LEU A O 1
ATOM 757 N N . HIS A 1 85 ? 8.785 -15.168 6.403 1.00 16.46 84 HIS A N 1
ATOM 758 C CA . HIS A 1 85 ? 8.199 -15.257 7.731 1.00 20.17 84 HIS A CA 1
ATOM 759 C C . HIS A 1 85 ? 8.971 -16.242 8.594 1.00 21.93 84 HIS A C 1
ATOM 760 O O . HIS A 1 85 ? 9.680 -17.114 8.088 1.00 21.42 84 HIS A O 1
ATOM 767 N N . GLY A 1 86 ? 8.843 -16.076 9.903 1.00 25.30 85 GLY A N 1
ATOM 768 C CA . GLY A 1 86 ? 9.751 -16.707 10.839 1.00 28.04 85 GLY A CA 1
ATOM 769 C C . GLY A 1 86 ? 10.798 -15.678 11.219 1.00 30.01 85 GLY A C 1
ATOM 770 O O . GLY A 1 86 ? 11.065 -14.745 10.457 1.00 30.92 85 GLY A O 1
ATOM 771 N N . GLY A 1 87 ? 11.398 -15.840 12.392 1.00 30.71 86 GLY A N 1
ATOM 772 C CA . GLY A 1 87 ? 12.290 -14.825 12.920 1.00 30.78 86 GLY A CA 1
ATOM 773 C C . GLY A 1 87 ? 13.739 -14.951 12.495 1.00 30.32 86 GLY A C 1
ATOM 774 O O . GLY A 1 87 ? 14.530 -14.031 12.704 1.00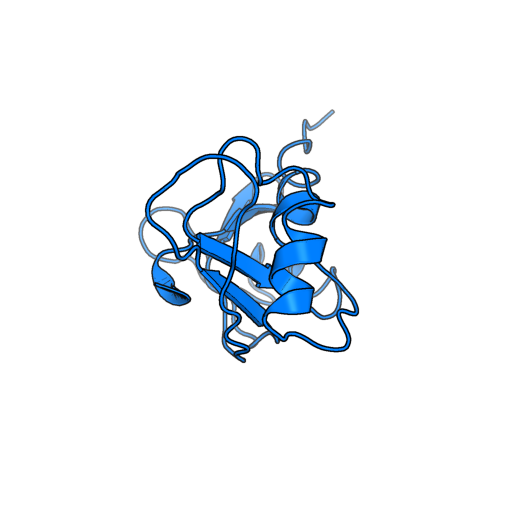 31.67 86 GLY A O 1
ATOM 775 N N . SER A 1 88 ? 14.097 -16.085 11.901 1.00 28.30 87 SER A N 1
ATOM 776 C CA . SER A 1 88 ? 15.483 -16.322 11.528 1.00 25.95 87 SER A CA 1
ATOM 777 C C . SER A 1 88 ? 15.820 -15.768 10.153 1.00 24.88 87 SER A C 1
ATOM 778 O O . SER A 1 88 ? 15.059 -15.944 9.206 1.00 24.62 87 SER A O 1
ATOM 781 N N . PRO A 1 89 ? 16.973 -15.094 10.041 1.00 24.81 88 PRO A N 1
ATOM 782 C CA . PRO A 1 89 ? 17.477 -14.642 8.742 1.00 24.40 88 PRO A CA 1
ATOM 783 C C . PRO A 1 89 ? 18.197 -15.750 7.973 1.00 22.06 88 PRO A C 1
ATOM 784 O O . PRO A 1 89 ? 18.669 -15.498 6.867 1.00 22.63 88 PRO A O 1
ATOM 788 N N . TRP A 1 90 ? 18.269 -16.955 8.540 1.00 19.57 89 TRP A N 1
ATOM 789 C CA . TRP A 1 90 ? 19.028 -18.043 7.925 1.00 17.54 89 TRP A CA 1
ATOM 790 C C . TRP A 1 90 ? 18.155 -19.233 7.523 1.00 15.78 89 TRP A C 1
ATOM 791 O O . TRP A 1 90 ? 17.080 -19.457 8.094 1.00 16.18 89 TRP A O 1
ATOM 802 N N . PRO A 1 91 ? 18.601 -19.983 6.507 1.00 15.51 90 PRO A N 1
ATOM 803 C CA . PRO A 1 91 ? 17.776 -21.072 5.984 1.00 15.55 90 PRO A CA 1
ATOM 804 C C . PRO A 1 91 ? 17.540 -22.180 7.002 1.00 14.66 90 PRO A C 1
ATOM 805 O O . PRO A 1 91 ? 18.351 -22.388 7.906 1.00 14.61 90 PRO A O 1
ATOM 809 N N . PRO A 1 92 ? 16.420 -22.896 6.861 1.00 15.12 91 PRO A N 1
ATOM 810 C CA . PRO A 1 92 ? 15.435 -22.771 5.778 1.00 16.08 91 PRO A CA 1
ATOM 811 C C . PRO A 1 92 ? 14.607 -21.481 5.826 1.00 15.79 91 PRO A C 1
ATOM 812 O O . PRO A 1 92 ? 14.239 -21.001 6.898 1.00 16.99 91 PRO A O 1
ATOM 816 N N . CYS A 1 93 ? 14.337 -20.919 4.652 1.00 15.05 92 CYS A N 1
ATOM 817 C CA . CYS A 1 93 ? 13.608 -19.660 4.550 1.00 14.82 92 CYS A CA 1
ATOM 818 C C . CYS A 1 93 ? 12.166 -19.924 4.106 1.00 15.07 92 CYS A C 1
ATOM 819 O O . CYS A 1 93 ? 11.940 -20.389 2.988 1.00 16.14 92 CYS A O 1
ATOM 822 N N . GLN A 1 94 ? 11.202 -19.634 4.981 1.00 14.77 93 GLN A N 1
ATOM 823 C CA . GLN A 1 94 ? 9.782 -19.766 4.651 1.00 15.05 93 GLN A CA 1
ATOM 824 C C . GLN A 1 94 ? 9.265 -18.450 4.093 1.00 13.71 93 GLN A C 1
ATOM 825 O O . GLN A 1 94 ? 9.593 -17.380 4.603 1.00 14.05 93 GLN A O 1
ATOM 831 N N . TYR A 1 95 ? 8.440 -18.524 3.055 1.00 13.06 94 TYR A N 1
ATOM 832 C CA . TYR A 1 95 ? 7.938 -17.329 2.388 1.00 12.48 94 TYR A CA 1
ATOM 833 C C . TYR A 1 95 ? 6.438 -17.391 2.212 1.00 12.96 94 TYR A C 1
ATOM 834 O O . TYR A 1 95 ? 5.868 -18.462 2.014 1.00 14.44 94 TYR A O 1
ATOM 843 N N . ARG A 1 96 ? 5.807 -16.227 2.289 1.00 12.27 95 ARG A N 1
ATOM 844 C CA . ARG A 1 96 ? 4.418 -16.072 1.883 1.00 12.46 95 ARG A CA 1
ATOM 845 C C . ARG A 1 96 ? 4.376 -15.328 0.556 1.00 11.03 95 ARG A C 1
ATOM 846 O O . ARG A 1 96 ? 5.032 -14.291 0.394 1.00 11.15 95 ARG A O 1
ATOM 854 N N . ALA A 1 97 ? 3.603 -15.859 -0.386 1.00 10.45 96 ALA A N 1
ATOM 855 C CA . ALA A 1 97 ? 3.468 -15.278 -1.712 1.00 10.27 96 ALA A CA 1
ATOM 856 C C . ALA A 1 97 ? 2.256 -14.383 -1.843 1.00 10.00 96 ALA A C 1
ATOM 857 O O . ALA A 1 97 ? 1.161 -14.729 -1.386 1.00 11.07 96 ALA A O 1
ATOM 859 N N A THR A 1 98 ? 2.440 -13.223 -2.462 0.54 10.12 97 THR A N 1
ATOM 860 N N B THR A 1 98 ? 2.457 -13.259 -2.518 0.46 9.53 97 THR A N 1
ATOM 861 C CA A THR A 1 98 ? 1.311 -12.393 -2.860 0.54 10.89 97 THR A CA 1
ATOM 862 C CA B THR A 1 98 ? 1.376 -12.373 -2.906 0.46 9.86 97 THR A CA 1
ATOM 863 C C A THR A 1 98 ? 1.456 -12.012 -4.319 0.54 9.44 97 THR A C 1
ATOM 864 C C B THR A 1 98 ? 1.515 -12.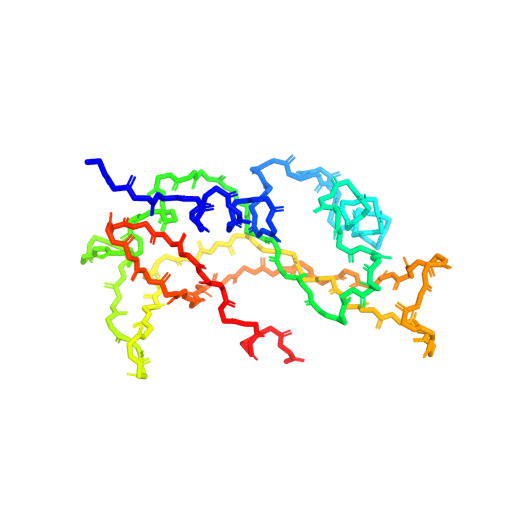100 -4.403 0.46 9.56 97 THR A C 1
ATOM 865 O O A THR A 1 98 ? 2.325 -11.212 -4.694 0.54 8.58 97 THR A O 1
ATOM 866 O O B THR A 1 98 ? 2.525 -11.554 -4.855 0.46 9.41 97 THR A O 1
ATOM 873 N N A ALA A 1 99 ? 0.605 -12.615 -5.140 0.54 9.14 98 ALA A N 1
ATOM 874 N N B ALA A 1 99 ? 0.509 -12.512 -5.171 0.46 9.92 98 ALA A N 1
ATOM 875 C CA A ALA A 1 99 ? 0.510 -12.259 -6.540 0.54 9.60 98 ALA A CA 1
ATOM 876 C CA B ALA A 1 99 ? 0.514 -12.317 -6.618 0.46 10.37 98 ALA A CA 1
ATOM 877 C C A ALA A 1 99 ? -0.054 -10.851 -6.659 0.54 10.07 98 ALA A C 1
ATOM 878 C C B ALA A 1 99 ? -0.292 -11.073 -6.991 0.46 11.45 98 ALA A C 1
ATOM 879 O O A ALA A 1 99 ? -0.845 -10.405 -5.825 0.54 10.20 98 ALA A O 1
ATOM 880 O O B ALA A 1 99 ? -1.465 -10.954 -6.633 0.46 12.88 98 ALA A O 1
ATOM 883 N N . GLY A 1 100 ? 0.352 -10.156 -7.711 1.00 10.66 99 GLY A N 1
ATOM 884 C CA . GLY A 1 100 ? -0.219 -8.865 -8.028 1.00 12.41 99 GLY A CA 1
ATOM 885 C C . GLY A 1 100 ? -0.111 -8.554 -9.504 1.00 10.01 99 GLY A C 1
ATOM 886 O O . GLY A 1 100 ? 0.455 -9.320 -10.292 1.00 9.44 99 GLY A O 1
ATOM 887 N N . PHE A 1 101 ? -0.681 -7.413 -9.865 1.00 10.15 100 PHE A N 1
ATOM 888 C CA . PHE A 1 101 ? -0.679 -6.927 -11.228 1.00 9.66 100 PHE A CA 1
ATOM 889 C C . PHE A 1 101 ? -0.684 -5.408 -11.172 1.00 9.62 100 PHE A C 1
ATOM 890 O O . PHE A 1 101 ? -1.709 -4.801 -10.856 1.00 9.89 100 PHE A O 1
ATOM 898 N N . ARG A 1 102 ? 0.458 -4.797 -11.461 1.00 9.02 101 ARG A N 1
ATOM 899 C CA . ARG A 1 102 ? 0.586 -3.347 -11.403 1.00 9.70 101 ARG A CA 1
ATOM 900 C C . ARG A 1 102 ? 1.886 -2.920 -12.066 1.00 8.88 101 ARG A C 1
ATOM 901 O O . ARG A 1 102 ? 2.706 -3.758 -12.454 1.00 8.72 101 ARG A O 1
ATOM 909 N N . ASN A 1 103 ? 2.072 -1.608 -12.200 1.00 9.16 102 ASN A N 1
ATOM 910 C CA . ASN A 1 103 ? 3.324 -1.085 -12.725 1.00 9.56 102 ASN A CA 1
ATOM 911 C C . ASN A 1 103 ? 4.443 -1.244 -11.708 1.00 8.67 102 ASN A C 1
ATOM 912 O O . ASN A 1 103 ? 4.205 -1.497 -10.530 1.00 9.80 102 ASN A O 1
ATOM 917 N N . VAL A 1 104 ? 5.676 -1.146 -12.186 1.00 9.36 103 VAL A N 1
ATOM 918 C CA . VAL A 1 104 ? 6.836 -1.378 -11.339 1.00 9.17 103 VAL A CA 1
ATOM 919 C C . VAL A 1 104 ? 7.803 -0.208 -11.418 1.00 8.89 103 VAL A C 1
ATOM 920 O O . VAL A 1 104 ? 7.804 0.555 -12.385 1.00 10.41 103 VAL A O 1
ATOM 924 N N . VAL A 1 105 ? 8.615 -0.069 -10.376 1.00 9.16 104 VAL A N 1
ATOM 925 C CA . VAL A 1 105 ? 9.629 0.980 -10.291 1.00 9.89 104 VAL A CA 1
ATOM 926 C C . VAL A 1 105 ? 11.013 0.343 -10.319 1.00 9.92 104 VAL A C 1
ATOM 927 O O . VAL A 1 105 ? 11.318 -0.568 -9.539 1.00 9.71 104 VAL A O 1
ATOM 931 N N . VAL A 1 106 ? 11.851 0.828 -11.229 1.00 10.08 105 VAL A N 1
ATOM 932 C CA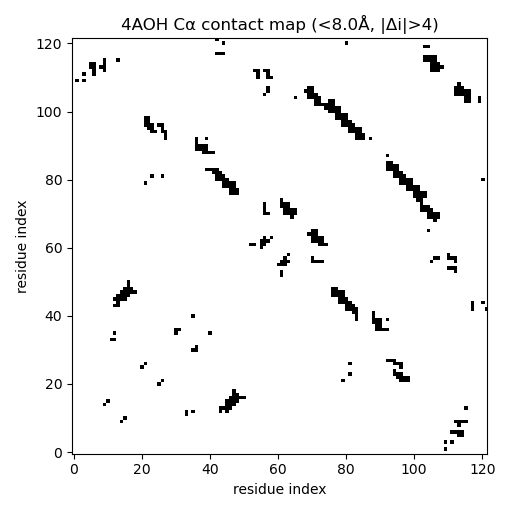 . VAL A 1 106 ? 13.208 0.318 -11.400 1.00 10.66 105 VAL A CA 1
ATOM 933 C C . VAL A 1 106 ? 14.192 1.484 -11.452 1.00 11.09 105 VAL A C 1
ATOM 934 O O . VAL A 1 106 ? 13.791 2.645 -11.541 1.00 11.95 105 VAL A O 1
ATOM 938 N N . ALA A 1 107 ? 15.485 1.178 -11.383 1.00 11.02 106 ALA A N 1
ATOM 939 C CA . ALA A 1 107 ? 16.508 2.113 -11.851 1.00 11.67 106 ALA A CA 1
ATOM 940 C C . ALA A 1 107 ? 17.089 1.530 -13.126 1.00 11.52 106 ALA A C 1
ATOM 941 O O . ALA A 1 107 ? 17.210 0.308 -13.267 1.00 11.92 106 ALA A O 1
ATOM 943 N N . CYS A 1 108 ? 17.465 2.408 -14.047 1.00 12.55 107 CYS A N 1
ATOM 944 C CA . CYS A 1 108 ? 18.052 2.003 -15.316 1.00 14.39 107 CYS A CA 1
ATOM 945 C C . CYS A 1 108 ? 19.466 2.542 -15.505 1.00 14.27 107 CYS A C 1
ATOM 946 O O . CYS A 1 108 ? 19.810 3.625 -15.035 1.00 15.41 107 CYS A O 1
ATOM 949 N N . GLU A 1 109 ? 20.268 1.771 -16.228 1.00 14.34 108 GLU A N 1
ATOM 950 C CA . GLU A 1 109 ? 21.609 2.179 -16.622 1.00 15.70 108 GLU A CA 1
ATOM 951 C C . GLU A 1 109 ? 21.891 1.509 -17.958 1.00 15.10 108 GLU A C 1
ATOM 952 O O . GLU A 1 109 ? 21.616 0.318 -18.131 1.00 14.49 108 GLU A O 1
ATOM 958 N N . ASN A 1 110 ? 22.420 2.280 -18.905 1.00 16.57 109 ASN A N 1
ATOM 959 C CA . ASN A 1 110 ? 22.670 1.798 -20.261 1.00 17.14 109 ASN A CA 1
ATOM 960 C C . ASN A 1 110 ? 21.417 1.234 -20.921 1.00 17.86 109 ASN A C 1
ATOM 961 O O . ASN A 1 110 ? 21.504 0.306 -21.724 1.00 18.38 109 ASN A O 1
ATOM 966 N N . GLY A 1 111 ? 20.256 1.778 -20.565 1.00 17.33 110 GLY A N 1
ATOM 967 C CA . GLY A 1 111 ? 19.002 1.357 -21.164 1.00 17.52 110 GLY A CA 1
ATOM 968 C C . GLY A 1 111 ? 18.439 0.055 -20.621 1.00 16.70 110 GLY A C 1
ATOM 969 O O . GLY A 1 111 ? 17.495 -0.496 -21.192 1.00 18.48 110 GLY A O 1
ATOM 970 N N . LEU A 1 112 ? 19.000 -0.422 -19.511 1.00 14.80 111 LEU A N 1
ATOM 971 C CA . LEU A 1 112 ? 18.601 -1.696 -18.922 1.00 13.90 111 LEU A CA 1
ATOM 972 C C . LEU A 1 112 ? 18.269 -1.534 -17.446 1.00 12.92 111 LEU A C 1
ATOM 973 O O . LEU A 1 112 ? 18.894 -0.738 -16.752 1.00 12.66 111 LEU A O 1
ATOM 978 N N . PRO A 1 113 ? 17.302 -2.315 -16.948 1.00 11.97 112 PRO A N 1
ATOM 979 C CA . PRO A 1 113 ? 16.984 -2.242 -15.517 1.00 11.64 112 PRO A CA 1
ATOM 980 C C . PRO A 1 113 ? 18.083 -2.893 -14.679 1.00 10.98 112 PRO A C 1
ATOM 981 O O . PRO A 1 113 ? 18.531 -3.996 -15.000 1.00 12.02 112 PRO A O 1
ATOM 985 N N . VAL A 1 114 ? 18.502 -2.206 -13.617 1.00 11.03 113 VAL A N 1
ATOM 986 C CA . VAL A 1 114 ? 19.593 -2.676 -12.769 1.00 11.19 113 VAL A CA 1
ATOM 987 C C . VAL A 1 114 ? 19.235 -2.723 -11.290 1.00 10.79 113 VAL A C 1
ATOM 988 O O . VAL A 1 114 ? 20.067 -3.079 -10.456 1.00 11.81 113 VAL A O 1
ATOM 992 N N . HIS A 1 115 ? 17.995 -2.366 -10.972 1.00 10.85 114 HIS A N 1
ATOM 993 C CA . HIS A 1 115 ? 17.531 -2.301 -9.596 1.00 11.34 114 HIS A CA 1
ATOM 994 C C . HIS A 1 115 ? 16.009 -2.303 -9.595 1.00 10.76 114 HIS A C 1
ATOM 995 O O . HIS A 1 115 ? 15.398 -1.626 -10.413 1.00 10.99 114 HIS A O 1
ATOM 1002 N N . LEU A 1 116 ? 15.404 -3.069 -8.688 1.00 10.19 115 LEU A N 1
ATOM 1003 C CA . LEU A 1 116 ? 13.959 -2.993 -8.440 1.00 10.24 115 LEU A CA 1
ATOM 1004 C C . LEU A 1 116 ? 13.735 -2.287 -7.116 1.00 10.84 115 LEU A C 1
ATOM 1005 O O . LEU A 1 116 ? 14.320 -2.657 -6.099 1.00 12.39 115 LEU A O 1
ATOM 1010 N N . ASP A 1 117 ? 12.894 -1.262 -7.124 1.00 10.45 116 ASP A N 1
ATOM 1011 C CA . ASP A 1 117 ? 12.503 -0.604 -5.887 1.00 11.77 116 ASP A CA 1
ATOM 1012 C C . ASP A 1 117 ? 11.444 -1.457 -5.181 1.00 11.38 116 ASP A C 1
ATOM 1013 O O . ASP A 1 117 ? 10.300 -1.542 -5.633 1.00 12.74 116 ASP A O 1
ATOM 1018 N N . GLN A 1 118 ? 11.827 -2.095 -4.076 1.00 11.88 117 GLN A N 1
ATOM 1019 C CA . GLN A 1 118 ? 10.917 -2.984 -3.346 1.00 12.47 117 GLN A CA 1
ATOM 1020 C C . GLN A 1 118 ? 9.845 -2.265 -2.537 1.00 14.01 117 GLN A C 1
ATOM 1021 O O . GLN A 1 118 ? 8.883 -2.891 -2.095 1.00 14.63 117 GLN A O 1
ATOM 1027 N N . SER A 1 119 ? 10.015 -0.964 -2.327 1.00 14.91 118 SER A N 1
ATOM 1028 C CA . SER A 1 119 ? 9.149 -0.234 -1.411 1.00 16.65 118 SER A CA 1
ATOM 1029 C C . SER A 1 119 ? 7.682 -0.280 -1.818 1.00 16.61 118 SER A C 1
ATOM 1030 O O . SER A 1 119 ? 6.803 -0.299 -0.963 1.00 17.80 118 SER A O 1
ATOM 1033 N N . ILE A 1 120 ? 7.400 -0.335 -3.115 1.00 17.28 119 ILE A N 1
ATOM 1034 C CA . ILE A 1 120 ? 6.001 -0.320 -3.517 1.00 17.33 119 ILE A CA 1
ATOM 1035 C C . ILE A 1 120 ? 5.297 -1.648 -3.235 1.00 16.19 119 ILE A C 1
ATOM 1036 O O . ILE A 1 120 ? 4.071 -1.710 -3.274 1.00 16.87 119 ILE A O 1
ATOM 1041 N N . PHE A 1 121 ? 6.066 -2.691 -2.918 1.00 14.60 120 PHE A N 1
ATOM 1042 C CA . PHE A 1 121 ? 5.504 -4.007 -2.609 1.00 14.54 120 PHE A CA 1
ATOM 1043 C C . PHE A 1 121 ? 5.472 -4.340 -1.118 1.00 16.21 120 PHE A C 1
ATOM 1044 O O . PHE A 1 121 ? 5.013 -5.416 -0.725 1.00 16.22 120 PHE A O 1
ATOM 1052 N N . ARG A 1 122 ? 5.953 -3.422 -0.288 1.00 18.19 121 ARG A N 1
ATOM 1053 C CA . ARG A 1 122 ? 5.979 -3.655 1.151 1.00 22.51 121 ARG A CA 1
ATOM 1054 C C . ARG A 1 122 ? 4.597 -3.493 1.764 1.00 25.85 121 ARG A C 1
ATOM 1055 O O . ARG A 1 122 ? 4.248 -4.202 2.708 1.00 27.91 121 ARG A O 1
ATOM 1063 N N . ARG A 1 123 ? 3.805 -2.658 1.326 1.00 27.06 122 ARG A N 1
#

Sequence (122 aa):
AQDNSRYTTHFLTQHYDAKPPQQGGRRDDRYCESIMRRRRGLTSSPCKDINTFIHGNKRSSIKAICENKNGNPPHRENLRISSKKSSFQVTTCKLHGGSPWPPCQYRATTAAGFRNVVVACENGLPVHLDQSIFR

Foldseek 3Di:
DDDPVLQVLCCLQAEDADDDDQFQVVLLVSCVVSVCVAFHDQKGKHWYHDPVQQLCQLDPNFWDDDDPQKIKGNAKTWMKMWGFDDDDRHPPTGTGIDIDIGIFIFHDDPSGGRGGDCVVVD

Secondary structure (P-SEA, 3-state):
cccaaaaaaaaaaccccccccccaaaaaaaaaaaccccccccbbbbbbccaaaaaacccccccccccccbbbbcccccbbbbbbccccccccccbbbbbbbbbbbbcccccccccccccccc

InterPro domains:
  IPR001427 Pancreatic ribonuclease [PR00794] (49-68)
  IPR001427 Pancreatic ribonuclease [PR00794] (69-88)
  IPR001427 Pancreatic ribonuclease [PR00794] (92-110)
  IPR001427 Pancreatic ribonuclease [PR00794] (114-136)
  IPR001427 Pancreatic ribonuclease [PTHR11437] (5-143)
  IPR023411 Ribonuclease A, active site [PS00127] (63-69)
  IPR023412 Ribonuclease A-domain [PF00074] (29-140)
  IPR023412 Ribonuclease A-domain [SM00092] (26-143)
  IPR036816 Ribonuclease A-like domain superfamily [G3DSA:3.10.130.10] (24-147)
  IPR036816 Ribonuclease A-like domain superfamily [SSF54076] (26-143)

Solvent-accessible surface area: 7006 Å² total

CATH classification: 3.10.130.10

Nearest PDB structures (foldseek):
  4aoh-assembly1_A  TM=1.008E+00  e=1.342E-28  Homo sapiens
  5m9q-assembly1_A  TM=9.942E-01  e=8.708E-28  Homo sapiens
  7pnp-assembly1_A  TM=1.003E+00  e=6.026E-27  Homo sapiens
  5m9c-assembly1_A  TM=1.006E+00  e=6.855E-27  Homo sapiens
  4ahj-assembly1_A  TM=1.003E+00  e=8.318E-27  Homo sapiens

B-factor: mean 17.91, std 7.59, range [8.34, 44.02]

GO terms:
  GO:0007165 signal transduction (P, IDA)
  GO:0048018 receptor ligand activity (F, IDA)
  GO:0001525 angiogenesis (P, IDA)
  GO:0032311 angiogenin-PRI complex (C, IDA)
  GO:0005576 extracellular region (C, IDA)
  GO:0005634 nucleus (C, IDA)
  GO:0005737 cytoplasm (C, IDA)
  GO:0010494 cytoplasmic stress granule (C, IDA)
  GO:0030139 endocytic vesicle (C, IDA)
  GO:0009303 rRNA transcription (P, IDA)
  GO:0042803 protein homodimerization activity (F, IDA)
  GO:0043022 ribosome binding (F, IDA)
  GO:0004540 RNA nuclease activity (F, IDA)
  GO:0004549 tRNA-specific ribonuclease activity (F, IDA)
  GO:0032055 negative regulation of translation in response to stress (P, IDA)
  GO:0034063 stress granule assembly (P, IDA)
  GO:0071425 hematopoietic stem cell proliferation (P, IDA)
  GO:0005634 nucleus (C, EXP)
  GO:0005576 extracellular region (C, TAS)
  GO:0005829 cytosol (C, TAS)

Organism: Homo sapiens (NCBI:txid9606)

Radius of gyration: 14.27 Å; Cα contacts (8 Å, |Δi|>4): 261; chains: 1; bounding box: 33×34×38 Å